Protein AF-A0A8B5YJJ5-F1 (afdb_monomer)

Solvent-accessible surface area (backbone atoms only — not comparable to full-atom values): 5213 Å² total; per-residue (Å²): 52,42,72,67,48,43,31,72,76,66,76,45,82,46,72,62,44,81,49,101,88,48,74,44,43,50,47,57,48,33,37,50,53,26,49,50,52,20,51,52,49,48,65,74,61,66,59,91,41,73,66,51,44,54,54,45,43,55,48,32,49,58,51,50,32,56,54,54,50,54,54,52,52,54,51,53,51,52,52,51,53,55,49,52,57,55,63,73,62,58,78,81,128

Radius of gyration: 18.66 Å; Cα contacts (8 Å, |Δi|>4): 68; chains: 1; bounding box: 34×39×59 Å

Structure (mmCIF, N/CA/C/O backbone):
data_AF-A0A8B5YJJ5-F1
#
_entry.id   AF-A0A8B5YJJ5-F1
#
loop_
_atom_site.group_PDB
_atom_site.id
_atom_site.type_symbol
_atom_site.label_atom_id
_atom_site.label_alt_id
_atom_site.label_comp_id
_atom_site.label_asym_id
_atom_site.label_entity_id
_atom_site.label_seq_id
_atom_site.pdbx_PDB_ins_code
_atom_site.Cartn_x
_atom_site.Cartn_y
_atom_site.Cartn_z
_atom_site.occupancy
_atom_site.B_iso_or_equiv
_atom_site.auth_seq_id
_atom_site.auth_comp_id
_atom_site.auth_asym_id
_atom_site.auth_atom_id
_atom_site.pdbx_PDB_model_num
ATOM 1 N N . MET A 1 1 ? -2.761 -0.127 2.315 1.00 74.00 1 MET A N 1
ATOM 2 C CA . MET A 1 1 ? -4.220 -0.178 2.081 1.00 74.00 1 MET A CA 1
ATOM 3 C C . MET A 1 1 ? -4.576 1.073 1.312 1.00 74.00 1 MET A C 1
ATOM 5 O O . MET A 1 1 ? -4.215 2.136 1.768 1.00 74.00 1 MET A O 1
ATOM 9 N N . GLY A 1 2 ? -5.159 0.998 0.120 1.00 76.88 2 GLY A N 1
ATOM 10 C CA . GLY A 1 2 ?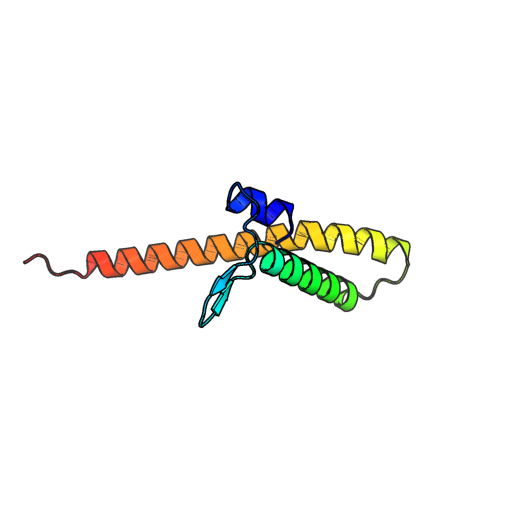 -5.441 2.206 -0.655 1.00 76.88 2 GLY A CA 1
ATOM 11 C C . GLY A 1 2 ? -6.742 2.894 -0.247 1.00 76.88 2 GLY A C 1
ATOM 12 O O . GLY A 1 2 ? -7.422 2.510 0.708 1.00 76.88 2 GLY A O 1
ATOM 13 N N . VAL A 1 3 ? -7.137 3.868 -1.068 1.00 78.88 3 VAL A N 1
ATOM 14 C CA . VAL A 1 3 ? -8.419 4.564 -0.929 1.00 78.88 3 VAL A CA 1
ATOM 15 C C . VAL A 1 3 ? -9.597 3.594 -0.961 1.00 78.88 3 VAL A C 1
ATOM 17 O O . VAL A 1 3 ? -10.472 3.616 -0.096 1.00 78.88 3 VAL A O 1
ATOM 20 N N . LEU A 1 4 ? -9.578 2.704 -1.955 1.00 77.50 4 LEU A N 1
ATOM 21 C CA . LEU A 1 4 ? -10.573 1.651 -2.122 1.00 77.50 4 LEU A CA 1
ATOM 22 C C . LEU A 1 4 ? -10.558 0.668 -0.946 1.00 77.50 4 LEU A C 1
ATOM 24 O O . LEU A 1 4 ? -11.622 0.249 -0.491 1.00 77.50 4 LEU A O 1
ATOM 28 N N . GLY A 1 5 ? -9.373 0.327 -0.431 1.00 76.44 5 GLY A N 1
ATOM 29 C CA . GLY A 1 5 ? -9.219 -0.551 0.725 1.00 76.44 5 GLY A CA 1
ATOM 30 C C . GLY A 1 5 ? -9.892 0.001 1.980 1.00 76.44 5 GLY A C 1
ATOM 31 O O . GLY A 1 5 ? -10.641 -0.727 2.635 1.00 76.44 5 GLY A O 1
ATOM 32 N N . HIS A 1 6 ? -9.699 1.292 2.263 1.00 82.06 6 HIS A N 1
ATOM 33 C CA . HIS A 1 6 ? -10.327 1.966 3.400 1.00 82.06 6 HIS A CA 1
ATOM 34 C C . HIS A 1 6 ? -11.858 1.970 3.285 1.00 82.06 6 HIS A C 1
ATOM 36 O O . HIS A 1 6 ? -12.556 1.565 4.216 1.00 82.06 6 HIS A O 1
ATOM 42 N N . VAL A 1 7 ? -12.391 2.347 2.115 1.00 84.06 7 VAL A N 1
ATOM 43 C CA . VAL A 1 7 ? -13.844 2.371 1.875 1.00 84.06 7 VAL A CA 1
ATOM 44 C C . VAL A 1 7 ? -14.447 0.974 1.969 1.00 84.06 7 VAL A C 1
ATOM 46 O O . VAL A 1 7 ? -15.493 0.812 2.586 1.00 84.06 7 VAL A O 1
ATOM 49 N N . LYS A 1 8 ? -13.788 -0.056 1.427 1.00 82.31 8 LYS A N 1
ATOM 50 C CA . LYS A 1 8 ? -14.280 -1.437 1.523 1.00 82.31 8 LYS A CA 1
ATOM 51 C C . LYS A 1 8 ? -14.303 -1.949 2.968 1.00 82.31 8 LYS A C 1
ATOM 53 O O . LYS A 1 8 ? -15.207 -2.697 3.320 1.00 82.31 8 LYS A O 1
ATOM 58 N N . LYS A 1 9 ? -13.327 -1.561 3.798 1.00 78.25 9 LYS A N 1
ATOM 59 C CA . LYS A 1 9 ? -13.226 -2.005 5.200 1.00 78.25 9 LYS A CA 1
ATOM 60 C C . LYS A 1 9 ? -14.205 -1.271 6.120 1.00 78.25 9 LYS A C 1
ATOM 62 O O . LYS A 1 9 ? -14.763 -1.886 7.020 1.00 78.25 9 LYS A O 1
ATOM 67 N N . ARG A 1 10 ? -14.404 0.035 5.912 1.00 79.88 10 ARG A N 1
ATOM 68 C CA . ARG A 1 10 ? -15.180 0.903 6.821 1.00 79.88 10 ARG A CA 1
ATOM 69 C C . ARG A 1 10 ? -16.535 1.355 6.274 1.00 79.88 10 ARG A C 1
ATOM 71 O O . ARG A 1 10 ? -17.323 1.955 6.997 1.00 79.88 10 ARG A O 1
ATOM 78 N N . GLY A 1 11 ? -16.808 1.114 4.994 1.00 83.06 11 GLY A N 1
ATOM 79 C CA . GLY A 1 11 ? -18.021 1.542 4.288 1.00 83.06 11 GLY A CA 1
ATOM 80 C C . GLY A 1 11 ? -18.099 3.046 4.002 1.00 83.06 11 GLY A C 1
ATOM 81 O O . GLY A 1 11 ? -19.016 3.492 3.317 1.00 83.06 11 GLY A O 1
ATOM 82 N N . ARG A 1 12 ? -17.167 3.851 4.529 1.00 84.25 12 ARG A N 1
ATOM 83 C CA . ARG A 1 12 ? -17.124 5.315 4.403 1.00 84.25 12 ARG A CA 1
ATOM 84 C C . ARG A 1 12 ? -15.671 5.786 4.420 1.00 84.25 12 ARG A C 1
ATOM 86 O O . ARG A 1 12 ? -14.800 5.098 4.940 1.00 84.25 12 ARG A O 1
ATOM 93 N N . LEU A 1 13 ? -15.422 6.972 3.875 1.00 82.88 13 LEU A N 1
ATOM 94 C CA . LEU A 1 13 ? -14.145 7.665 4.042 1.00 82.88 13 LEU A CA 1
ATOM 95 C C . LEU A 1 13 ? -14.130 8.360 5.407 1.00 82.88 13 LEU A C 1
ATOM 97 O O . LEU A 1 13 ? -14.831 9.356 5.600 1.00 82.88 13 LEU A O 1
ATOM 101 N N . GLU A 1 14 ? -13.357 7.841 6.361 1.00 82.25 14 GLU A N 1
ATOM 102 C CA . GLU A 1 14 ? -13.188 8.493 7.660 1.00 82.25 14 GLU A CA 1
ATOM 103 C C . GLU A 1 14 ? -12.220 9.673 7.522 1.00 82.25 14 GLU A C 1
ATOM 105 O O . GLU A 1 14 ? -11.017 9.506 7.299 1.00 82.25 14 GLU A O 1
ATOM 110 N N . LYS A 1 15 ? -12.759 10.892 7.656 1.00 82.00 15 LYS A N 1
ATOM 111 C CA . LYS A 1 15 ? -11.962 12.123 7.693 1.00 82.00 15 LYS A C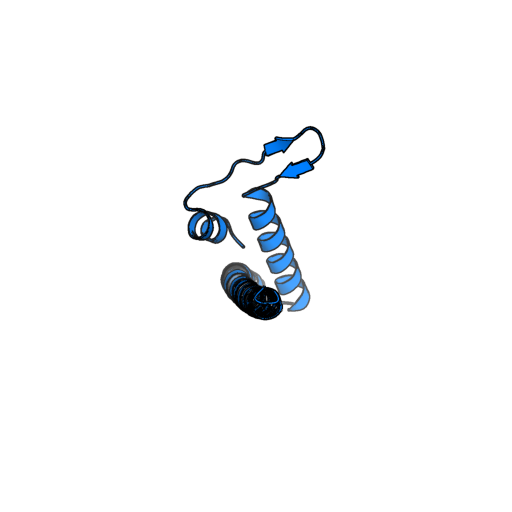A 1
ATOM 112 C C . LYS A 1 15 ? -10.973 12.056 8.869 1.00 82.00 15 LYS A C 1
ATOM 114 O O . LYS A 1 15 ? -11.378 11.632 9.955 1.00 82.00 15 LYS A O 1
ATOM 119 N N . PRO A 1 16 ? -9.729 12.544 8.704 1.00 82.56 16 PRO A N 1
ATOM 120 C CA . PRO A 1 16 ? -8.792 12.661 9.810 1.00 82.56 16 PRO A CA 1
ATOM 121 C C . PRO A 1 16 ? -9.414 13.493 10.932 1.00 82.56 16 PRO A C 1
ATOM 123 O O . PRO A 1 16 ? -9.951 14.584 10.702 1.00 82.56 16 PRO A O 1
ATOM 126 N N . ARG A 1 17 ? -9.360 12.963 12.152 1.00 79.56 17 ARG A N 1
ATOM 127 C CA . ARG A 1 17 ? -9.907 13.587 13.351 1.00 79.56 17 ARG A CA 1
ATOM 128 C C . ARG A 1 17 ? -8.788 13.812 14.353 1.00 79.56 17 ARG A C 1
ATOM 130 O O . ARG A 1 17 ? -8.171 12.876 14.856 1.00 79.56 17 ARG A O 1
ATOM 137 N N . THR A 1 18 ? -8.563 15.075 14.676 1.00 76.81 18 THR A N 1
ATOM 138 C CA . THR A 1 18 ? -7.623 15.465 15.723 1.00 76.81 18 THR A CA 1
ATOM 139 C C . THR A 1 18 ? -8.346 15.468 17.067 1.00 76.81 18 THR A C 1
ATOM 141 O O . THR A 1 18 ? -9.366 16.136 17.23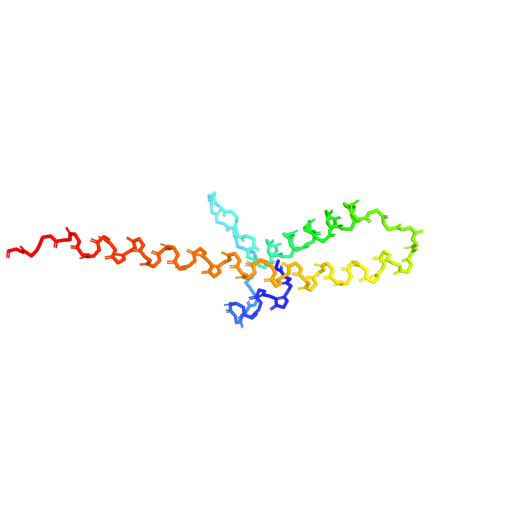6 1.00 76.81 18 THR A O 1
ATOM 144 N N . THR A 1 19 ? -7.819 14.721 18.032 1.00 78.31 19 THR A N 1
ATOM 145 C CA . THR A 1 19 ? -8.270 14.699 19.432 1.00 78.31 19 THR A CA 1
ATOM 146 C C . THR A 1 19 ? -7.200 15.352 20.307 1.00 78.31 19 THR A C 1
ATOM 148 O O . THR A 1 19 ? -6.030 15.338 19.941 1.00 78.31 19 THR A O 1
ATOM 151 N N . LYS A 1 20 ? -7.552 15.881 21.492 1.00 73.19 20 LYS A N 1
ATOM 152 C CA . LYS A 1 20 ? -6.613 16.609 22.385 1.00 73.19 20 LYS A CA 1
ATOM 153 C C . LYS A 1 20 ? -5.306 15.865 22.728 1.00 73.19 20 LYS A C 1
ATOM 155 O O . LYS A 1 20 ? -4.358 16.516 23.146 1.00 73.19 20 LYS A O 1
ATOM 160 N N . ARG A 1 21 ? -5.261 14.532 22.600 1.00 75.44 21 ARG A N 1
ATOM 161 C CA . ARG A 1 21 ? -4.067 13.703 22.861 1.00 75.44 21 ARG A CA 1
ATOM 162 C C . ARG A 1 21 ? -3.578 12.875 21.666 1.00 75.44 21 ARG A C 1
ATOM 164 O O . ARG A 1 21 ? -2.433 12.450 21.689 1.00 75.44 21 ARG A O 1
ATOM 171 N N . PHE A 1 22 ? -4.411 12.639 20.648 1.00 73.38 22 PHE A N 1
ATOM 172 C CA . PHE A 1 22 ? -4.092 11.730 19.538 1.00 73.38 22 PHE A CA 1
ATOM 173 C C . PHE A 1 22 ? -4.669 12.235 18.214 1.00 73.38 22 PHE A C 1
ATOM 175 O O . PHE A 1 22 ? -5.799 12.735 18.181 1.00 73.38 22 PHE A O 1
ATOM 182 N N . ILE A 1 23 ? -3.915 12.062 17.126 1.00 77.62 23 I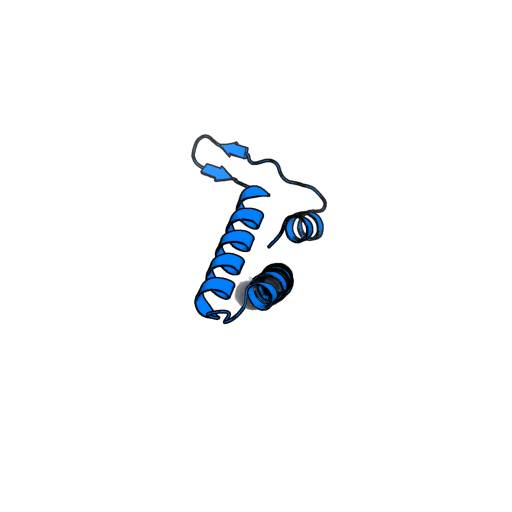LE A N 1
ATOM 183 C CA . ILE A 1 23 ? -4.362 12.348 15.759 1.00 77.62 23 ILE A CA 1
ATOM 184 C C . ILE A 1 23 ? -4.778 11.025 15.121 1.00 77.62 23 ILE A C 1
ATOM 186 O O . ILE A 1 23 ? -3.936 10.174 14.856 1.00 77.62 23 ILE A O 1
ATOM 190 N N . TYR A 1 24 ? -6.075 10.851 14.884 1.00 76.19 24 TYR A N 1
ATOM 191 C CA . TYR A 1 24 ? -6.578 9.733 14.097 1.00 76.19 24 TYR A CA 1
ATOM 192 C C . TYR A 1 24 ? -6.570 10.163 12.633 1.00 76.19 24 TYR A C 1
ATOM 194 O O . TYR A 1 24 ? -7.402 10.972 12.222 1.00 76.19 24 TYR A O 1
ATOM 202 N N . LEU A 1 25 ? -5.607 9.679 11.849 1.00 79.94 25 LEU A N 1
ATOM 203 C CA . LEU A 1 25 ? -5.490 10.066 10.438 1.00 79.94 25 LEU A CA 1
ATOM 204 C C . LEU A 1 25 ? -6.586 9.429 9.569 1.00 79.94 25 LEU A C 1
ATOM 206 O O . LEU A 1 25 ? -6.889 9.953 8.495 1.00 79.94 25 LEU A O 1
ATOM 210 N N . GLY A 1 26 ? -7.208 8.346 10.049 1.00 83.25 26 GLY A N 1
ATOM 211 C CA . GLY A 1 26 ? -8.285 7.653 9.350 1.00 83.25 26 GLY A CA 1
ATOM 212 C C . GLY A 1 26 ? -7.824 7.237 7.958 1.00 83.25 26 GLY A C 1
ATOM 213 O O . GLY A 1 26 ? -6.802 6.579 7.797 1.00 83.25 26 GLY A O 1
ATOM 214 N N . PHE A 1 27 ? -8.538 7.701 6.940 1.00 82.50 27 PHE A N 1
ATOM 215 C CA . PHE A 1 27 ? -8.219 7.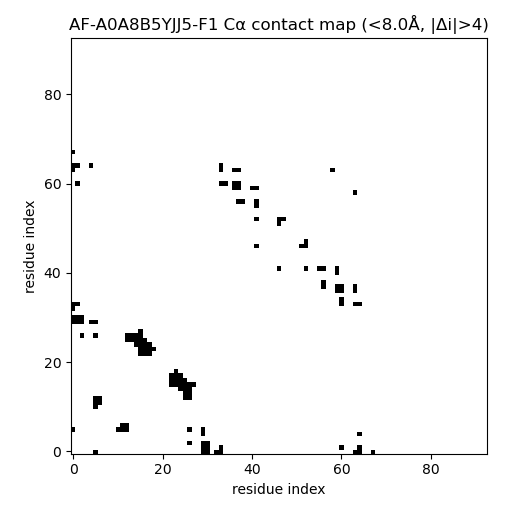446 5.539 1.00 82.50 27 PHE A CA 1
ATOM 216 C C . PHE A 1 27 ? -6.790 7.825 5.102 1.00 82.50 27 PHE A C 1
ATOM 218 O O . PHE A 1 27 ? -6.209 7.160 4.243 1.00 82.50 27 PHE A O 1
ATOM 225 N N . PHE A 1 28 ? -6.210 8.885 5.677 1.00 86.38 28 PHE A N 1
ATOM 226 C CA . PHE A 1 28 ? -4.855 9.309 5.308 1.00 86.38 28 PHE A CA 1
ATOM 227 C C . PHE A 1 28 ? -3.789 8.314 5.752 1.00 86.38 28 PHE A C 1
ATOM 229 O O . PHE A 1 28 ? -2.770 8.190 5.079 1.00 86.38 28 PHE A O 1
ATOM 236 N N . GLU A 1 29 ? -4.017 7.609 6.858 1.00 85.62 29 GLU A N 1
ATOM 237 C CA . GLU A 1 29 ? -3.092 6.585 7.338 1.00 85.62 29 GLU A CA 1
ATOM 238 C C . GLU A 1 29 ? -2.979 5.462 6.313 1.00 85.62 29 GLU A C 1
ATOM 240 O O . GLU A 1 29 ? -1.878 5.115 5.892 1.00 85.62 29 GLU A O 1
ATOM 245 N N . ASP A 1 30 ? -4.124 4.971 5.835 1.00 84.06 30 ASP A N 1
ATOM 246 C CA . ASP A 1 30 ? -4.168 3.914 4.834 1.00 84.06 30 ASP A CA 1
ATOM 247 C C . ASP A 1 30 ? -3.434 4.341 3.555 1.00 84.06 30 ASP A C 1
ATOM 249 O O . ASP A 1 30 ? -2.516 3.636 3.120 1.00 84.06 30 ASP A O 1
ATOM 253 N N . ILE A 1 31 ? -3.739 5.530 3.012 1.00 86.19 31 ILE A N 1
ATOM 254 C CA . ILE A 1 31 ? -3.042 6.052 1.825 1.00 86.19 31 ILE A CA 1
ATOM 255 C C . ILE A 1 31 ? -1.533 6.116 2.045 1.00 86.19 31 ILE A C 1
ATOM 257 O O . ILE A 1 31 ? -0.786 5.658 1.182 1.00 86.19 31 ILE A O 1
ATOM 261 N N . LEU A 1 32 ? -1.078 6.683 3.165 1.00 88.62 32 LEU A N 1
ATOM 262 C CA . LEU A 1 32 ? 0.349 6.836 3.438 1.00 88.62 32 LEU A CA 1
ATOM 263 C C . LEU A 1 32 ? 1.041 5.477 3.532 1.00 88.62 32 LEU A C 1
ATOM 265 O O . LEU A 1 32 ? 2.079 5.282 2.906 1.00 88.62 32 LEU A O 1
ATOM 269 N N . VAL A 1 33 ? 0.441 4.510 4.229 1.00 87.12 33 VAL A N 1
ATOM 270 C CA . VAL A 1 33 ? 0.981 3.147 4.325 1.00 87.12 33 VAL A CA 1
ATOM 271 C C . VAL A 1 33 ? 1.029 2.481 2.949 1.00 87.12 33 VAL A C 1
ATOM 273 O O . VAL A 1 33 ? 2.029 1.859 2.599 1.00 87.12 33 VAL A O 1
ATOM 276 N N . GLY A 1 34 ? -0.027 2.622 2.141 1.00 85.81 34 GLY A N 1
ATOM 277 C CA . GLY A 1 34 ? -0.060 2.096 0.775 1.00 85.81 34 GLY A CA 1
ATOM 278 C C . GLY A 1 34 ? 0.992 2.735 -0.135 1.00 85.81 34 GLY A C 1
ATOM 279 O O . GLY A 1 34 ? 1.658 2.031 -0.894 1.00 85.81 34 GLY A O 1
ATOM 280 N N . MET A 1 35 ? 1.176 4.050 -0.027 1.00 88.19 35 MET A N 1
ATOM 281 C CA . MET A 1 35 ? 2.165 4.803 -0.794 1.00 88.19 35 MET A CA 1
ATOM 282 C C . MET A 1 35 ? 3.585 4.383 -0.414 1.00 88.19 35 MET A C 1
ATOM 284 O O . MET A 1 35 ? 4.363 4.020 -1.292 1.00 88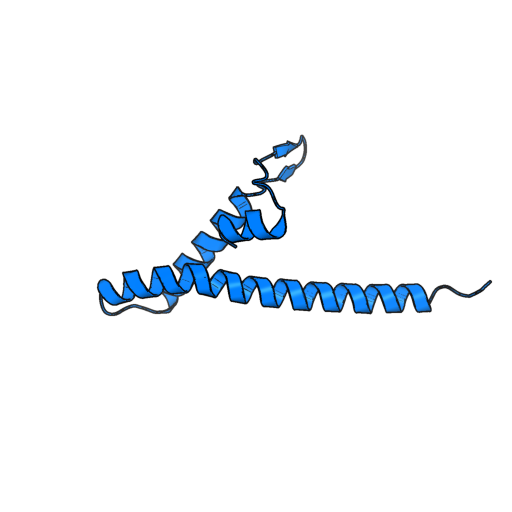.19 35 MET A O 1
ATOM 288 N N . VAL A 1 36 ? 3.906 4.361 0.883 1.00 89.81 36 VAL A N 1
ATOM 289 C CA . VAL A 1 36 ? 5.227 3.951 1.379 1.00 89.81 36 VAL A CA 1
ATOM 290 C C . VAL A 1 36 ? 5.534 2.513 0.966 1.00 89.81 36 VAL A C 1
ATOM 292 O O . VAL A 1 36 ? 6.603 2.264 0.421 1.00 89.81 36 VAL A O 1
ATOM 295 N N . ALA A 1 37 ? 4.593 1.580 1.135 1.00 87.88 37 ALA A N 1
ATOM 296 C CA . ALA A 1 37 ? 4.784 0.192 0.714 1.00 87.88 37 ALA A CA 1
ATOM 297 C C . ALA A 1 37 ? 5.045 0.067 -0.797 1.00 87.88 37 ALA A C 1
ATO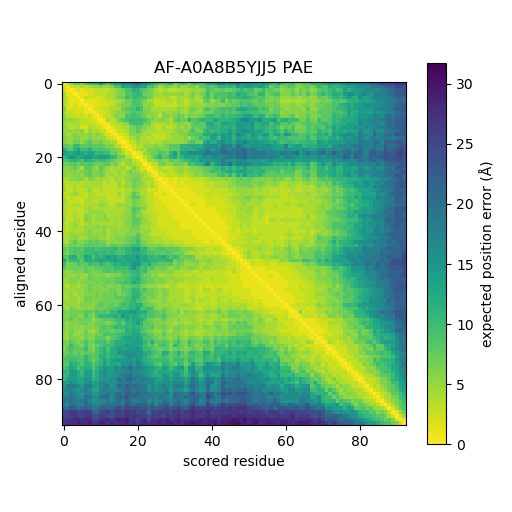M 299 O O . ALA A 1 37 ? 5.927 -0.684 -1.208 1.00 87.88 37 ALA A O 1
ATOM 300 N N . SER A 1 38 ? 4.317 0.828 -1.620 1.00 88.12 38 SER A N 1
ATOM 301 C CA . SER A 1 38 ? 4.492 0.806 -3.077 1.00 88.12 38 SER A CA 1
ATOM 302 C C . SER A 1 38 ? 5.847 1.376 -3.492 1.00 88.12 38 SER A C 1
ATOM 304 O O . SER A 1 38 ? 6.528 0.784 -4.324 1.00 88.12 38 SER A O 1
ATOM 306 N N . ILE A 1 39 ? 6.264 2.492 -2.886 1.00 89.00 39 ILE A N 1
ATOM 307 C CA . ILE A 1 39 ? 7.576 3.100 -3.133 1.00 89.00 39 ILE A CA 1
ATOM 308 C C . ILE A 1 39 ? 8.685 2.125 -2.738 1.00 89.00 39 ILE A C 1
ATOM 310 O O . ILE A 1 39 ? 9.576 1.870 -3.540 1.00 89.00 39 ILE A O 1
ATOM 314 N N . LEU A 1 40 ? 8.613 1.540 -1.539 1.00 90.12 40 LEU A N 1
ATOM 315 C CA . LEU A 1 40 ? 9.609 0.577 -1.070 1.00 90.12 40 LEU A CA 1
ATOM 316 C C . LEU A 1 40 ? 9.706 -0.641 -1.992 1.00 90.12 40 LEU A C 1
ATOM 318 O O . LEU A 1 40 ? 10.813 -1.082 -2.284 1.00 90.12 40 LEU A O 1
ATOM 322 N N . LEU A 1 41 ? 8.576 -1.155 -2.488 1.00 87.69 41 LEU A N 1
ATOM 323 C CA . LEU A 1 41 ? 8.583 -2.287 -3.412 1.00 87.69 41 LEU A CA 1
ATOM 324 C C . LEU A 1 41 ? 9.237 -1.928 -4.749 1.00 87.69 41 LEU A C 1
ATOM 326 O O . LEU A 1 41 ? 10.064 -2.686 -5.244 1.00 87.69 41 LEU A O 1
ATOM 330 N N . VAL A 1 42 ? 8.886 -0.774 -5.322 1.00 88.56 42 VAL A N 1
ATOM 331 C CA . VAL A 1 42 ? 9.459 -0.316 -6.596 1.00 88.56 42 VAL A CA 1
ATOM 332 C C . VAL A 1 42 ? 10.959 -0.060 -6.457 1.00 88.56 42 VAL A C 1
ATOM 334 O O . VAL A 1 42 ? 11.719 -0.479 -7.323 1.00 88.56 42 VAL A O 1
ATOM 337 N N . LEU A 1 43 ? 11.392 0.576 -5.364 1.00 88.56 43 LEU A N 1
ATOM 338 C CA . LEU A 1 43 ? 12.812 0.805 -5.086 1.00 88.56 43 LEU A CA 1
ATOM 339 C C . LEU A 1 43 ? 13.573 -0.506 -4.870 1.00 88.56 43 LEU A C 1
ATOM 341 O O . LEU A 1 43 ? 14.688 -0.643 -5.353 1.00 88.56 43 LEU A O 1
ATOM 345 N N . SER A 1 44 ? 12.970 -1.475 -4.178 1.00 89.94 44 SER A N 1
ATOM 346 C CA . SER A 1 44 ? 13.590 -2.779 -3.913 1.00 89.94 44 SER A CA 1
ATOM 347 C C . SER A 1 44 ? 13.704 -3.668 -5.152 1.00 89.94 44 SER A C 1
ATOM 349 O O . SER A 1 44 ? 14.454 -4.638 -5.122 1.00 89.94 44 SER A O 1
ATOM 351 N N . ALA A 1 45 ? 12.914 -3.408 -6.190 1.00 88.56 45 ALA A N 1
ATOM 352 C CA . ALA A 1 45 ? 12.838 -4.250 -7.377 1.00 88.56 45 ALA A CA 1
ATOM 353 C C . ALA A 1 45 ? 13.714 -3.761 -8.538 1.00 88.56 45 ALA A C 1
ATOM 355 O O . ALA A 1 45 ? 13.713 -4.420 -9.573 1.00 88.56 45 ALA A O 1
ATOM 356 N N . GLU A 1 46 ? 14.392 -2.616 -8.378 1.00 89.69 46 GLU A N 1
ATOM 357 C CA . GLU A 1 46 ? 15.378 -2.059 -9.320 1.00 89.69 46 GLU A CA 1
ATOM 358 C C . GLU A 1 46 ? 14.966 -2.211 -10.802 1.00 89.69 46 GLU A C 1
ATOM 360 O O . GLU A 1 46 ? 15.598 -2.944 -11.557 1.00 89.69 46 GLU A O 1
ATOM 365 N N . PRO A 1 47 ? 13.865 -1.575 -11.248 1.00 89.31 47 PRO A N 1
ATOM 366 C CA . PRO A 1 47 ? 13.364 -1.781 -12.602 1.00 89.31 47 PRO A CA 1
ATOM 367 C C . PRO A 1 47 ? 14.329 -1.223 -13.661 1.00 89.31 47 PRO A C 1
ATOM 369 O O . PRO A 1 47 ? 14.664 -0.040 -13.644 1.00 89.31 47 PRO A O 1
ATOM 372 N N . ASP A 1 48 ? 14.673 -2.051 -14.649 1.00 90.56 48 ASP A N 1
ATOM 373 C CA . ASP A 1 48 ? 15.624 -1.716 -15.722 1.00 90.56 48 ASP A CA 1
ATOM 374 C C . ASP A 1 48 ? 15.043 -0.778 -16.797 1.00 90.56 48 ASP A C 1
ATOM 376 O O . ASP A 1 48 ? 15.767 -0.225 -17.626 1.00 90.56 48 ASP A O 1
ATOM 380 N N . SER A 1 49 ? 13.718 -0.597 -16.828 1.00 94.06 49 SER A N 1
ATOM 381 C CA . SER A 1 49 ? 13.043 0.242 -17.822 1.00 94.06 49 SER A CA 1
ATOM 382 C C . SER A 1 49 ? 11.912 1.083 -17.233 1.00 94.06 49 SER A C 1
ATOM 384 O O . SER A 1 49 ? 11.225 0.689 -16.288 1.00 94.06 49 SER A O 1
ATOM 386 N N . GLY A 1 50 ? 11.648 2.240 -17.852 1.00 91.62 50 GLY A N 1
ATOM 387 C CA . GLY A 1 50 ? 10.556 3.127 -17.437 1.00 91.62 50 GLY A CA 1
ATOM 388 C C . GLY A 1 50 ? 9.170 2.478 -17.540 1.00 91.62 50 GLY A C 1
ATOM 389 O O . GLY A 1 50 ? 8.320 2.701 -16.682 1.00 91.62 50 GLY A O 1
ATOM 390 N N . ILE A 1 51 ? 8.945 1.620 -18.543 1.00 92.88 51 ILE A N 1
ATOM 391 C CA . ILE A 1 51 ? 7.685 0.870 -18.689 1.00 92.88 51 ILE A CA 1
ATOM 392 C C . ILE A 1 51 ? 7.528 -0.130 -17.542 1.00 92.88 51 ILE A C 1
ATOM 394 O O . ILE A 1 51 ? 6.456 -0.211 -16.943 1.00 92.88 51 ILE A O 1
ATOM 398 N N . GLN A 1 52 ? 8.598 -0.852 -17.198 1.00 91.88 52 GLN A N 1
ATOM 399 C CA . GLN A 1 52 ? 8.596 -1.776 -16.067 1.00 91.88 52 GLN A CA 1
ATOM 400 C C . GLN A 1 52 ? 8.316 -1.043 -14.757 1.00 91.88 52 GLN A C 1
ATOM 402 O O . GLN A 1 52 ? 7.516 -1.531 -13.971 1.00 91.88 52 GLN A O 1
ATOM 407 N N . LEU A 1 53 ? 8.877 0.151 -14.548 1.00 91.56 53 LEU A N 1
ATOM 408 C CA . LEU A 1 53 ? 8.586 0.975 -13.374 1.00 91.56 53 LEU A CA 1
ATOM 409 C C . LEU A 1 53 ? 7.095 1.348 -13.280 1.00 91.56 53 LEU A C 1
ATOM 411 O O . LEU A 1 53 ? 6.486 1.225 -12.214 1.00 91.56 53 LEU A O 1
ATOM 415 N N . VAL A 1 54 ? 6.474 1.759 -14.390 1.00 90.44 54 VAL A N 1
ATOM 416 C CA . VAL A 1 54 ? 5.039 2.097 -14.422 1.00 90.44 54 VAL A CA 1
ATOM 417 C C . VAL A 1 54 ? 4.173 0.865 -14.152 1.00 90.44 54 VAL A C 1
ATOM 419 O O . VAL A 1 54 ? 3.289 0.905 -13.300 1.00 90.44 54 VAL A O 1
ATOM 422 N N . VAL A 1 55 ? 4.436 -0.254 -14.826 1.00 92.12 55 VAL A N 1
ATOM 423 C CA . VAL A 1 55 ? 3.664 -1.490 -14.623 1.00 92.12 55 VAL A CA 1
ATOM 424 C C . VAL A 1 55 ? 3.843 -2.014 -13.198 1.00 92.12 55 VAL A C 1
ATOM 426 O O . VAL A 1 55 ? 2.865 -2.349 -12.528 1.00 92.12 55 VAL A O 1
ATOM 429 N N . LEU A 1 56 ? 5.081 -2.030 -12.703 1.00 91.38 56 LEU A N 1
ATOM 430 C CA . LEU A 1 56 ? 5.404 -2.504 -11.368 1.00 91.38 56 LEU A CA 1
ATOM 431 C C . LEU A 1 56 ? 4.763 -1.634 -10.288 1.00 91.38 56 LEU A C 1
ATOM 433 O O . LEU A 1 56 ? 4.244 -2.182 -9.326 1.00 91.38 56 LEU A O 1
ATOM 437 N N . SER A 1 57 ? 4.738 -0.309 -10.439 1.00 86.50 57 SER A N 1
ATOM 438 C CA . SER A 1 57 ? 4.095 0.583 -9.462 1.00 86.50 57 SER A CA 1
ATOM 439 C C . SER A 1 57 ? 2.577 0.375 -9.373 1.00 86.50 57 SER A C 1
ATOM 441 O O . SER A 1 57 ? 2.023 0.388 -8.271 1.00 86.50 57 SER A O 1
ATOM 443 N N . ILE A 1 58 ? 1.903 0.090 -10.494 1.00 87.25 58 ILE A N 1
ATOM 444 C CA . ILE A 1 58 ? 0.478 -0.282 -10.498 1.00 87.25 58 ILE A CA 1
ATOM 445 C C . ILE A 1 58 ? 0.277 -1.609 -9.755 1.00 87.25 58 ILE A C 1
ATOM 447 O O . ILE A 1 58 ? -0.572 -1.702 -8.864 1.00 87.25 58 ILE A O 1
ATOM 451 N N . ILE A 1 59 ? 1.076 -2.630 -10.084 1.00 89.62 59 ILE A N 1
ATOM 452 C CA . ILE A 1 59 ? 0.994 -3.950 -9.443 1.00 89.62 59 ILE A CA 1
ATOM 453 C C . ILE A 1 59 ? 1.332 -3.854 -7.951 1.00 89.62 59 ILE A C 1
ATOM 455 O O . ILE A 1 59 ? 0.647 -4.469 -7.140 1.00 89.62 59 ILE A O 1
ATOM 459 N N . ALA A 1 60 ? 2.324 -3.052 -7.570 1.00 88.00 60 ALA A N 1
ATOM 460 C CA . ALA A 1 60 ? 2.713 -2.804 -6.186 1.00 88.00 60 ALA A CA 1
ATOM 461 C C . ALA A 1 60 ? 1.550 -2.236 -5.366 1.00 88.00 60 ALA A C 1
ATOM 463 O O . ALA A 1 60 ? 1.274 -2.720 -4.268 1.00 88.00 60 ALA A O 1
ATOM 464 N N . GLY A 1 61 ? 0.828 -1.261 -5.927 1.00 83.38 61 GLY A N 1
ATOM 465 C CA . GLY A 1 61 ? -0.330 -0.651 -5.278 1.00 83.38 61 GLY A CA 1
ATOM 466 C C . GLY A 1 61 ? -1.452 -1.656 -5.001 1.00 83.38 61 GLY A C 1
ATOM 467 O O . GLY A 1 61 ? -1.929 -1.757 -3.869 1.00 83.38 61 GLY A O 1
ATOM 468 N N . TYR A 1 62 ? -1.853 -2.438 -6.009 1.00 83.69 62 TYR A N 1
ATOM 469 C CA . TYR A 1 62 ? -2.929 -3.432 -5.863 1.00 83.69 62 TYR A CA 1
ATOM 470 C C . TYR A 1 62 ? -2.493 -4.678 -5.078 1.00 83.69 62 TYR A C 1
ATOM 472 O O . TYR A 1 62 ? -3.214 -5.150 -4.196 1.00 83.69 62 TYR A O 1
ATOM 480 N N . GLY A 1 63 ? -1.309 -5.207 -5.377 1.00 84.00 63 GLY A N 1
ATOM 481 C CA . GLY A 1 63 ? -0.741 -6.394 -4.742 1.00 84.00 63 GLY A CA 1
ATOM 482 C C . GLY A 1 63 ? -0.412 -6.163 -3.269 1.00 84.00 63 GLY A C 1
ATOM 483 O O . GLY A 1 63 ? -0.744 -6.999 -2.428 1.00 84.00 63 GLY A O 1
ATOM 484 N N . GLY A 1 64 ? 0.137 -4.994 -2.925 1.00 82.19 64 GLY A N 1
ATOM 485 C CA . GLY A 1 64 ? 0.403 -4.615 -1.538 1.00 82.19 64 GLY A CA 1
ATOM 486 C C . GLY A 1 64 ? -0.865 -4.590 -0.679 1.00 82.19 64 GLY A C 1
ATOM 487 O O . GLY A 1 64 ? -0.835 -4.972 0.490 1.00 82.19 64 GLY A O 1
ATOM 488 N N . GLU A 1 65 ? -2.014 -4.221 -1.250 1.00 79.94 65 GLU A N 1
ATOM 489 C CA . GLU A 1 65 ? -3.295 -4.275 -0.541 1.00 79.94 65 GLU A CA 1
ATOM 490 C C . GLU A 1 65 ? -3.747 -5.711 -0.233 1.00 79.94 65 GLU A C 1
ATOM 492 O O . GLU A 1 65 ? -4.247 -5.977 0.863 1.00 79.94 65 GLU A O 1
ATOM 497 N N . ALA A 1 66 ? -3.552 -6.646 -1.167 1.00 81.12 66 ALA A N 1
ATOM 498 C CA . ALA A 1 66 ? -3.885 -8.054 -0.961 1.00 81.12 66 ALA A CA 1
ATOM 499 C C . ALA A 1 66 ? -3.015 -8.690 0.135 1.00 81.12 66 ALA A C 1
ATOM 501 O O . ALA A 1 66 ? -3.530 -9.387 1.012 1.00 81.12 66 ALA A O 1
ATOM 502 N N . VAL A 1 67 ? -1.716 -8.382 0.133 1.00 81.94 67 VAL A N 1
ATOM 503 C CA . VAL A 1 67 ? -0.777 -8.853 1.157 1.00 81.94 67 VAL A CA 1
ATOM 504 C C . VAL A 1 67 ? -1.157 -8.307 2.536 1.00 81.94 67 VAL A C 1
ATOM 506 O O . VAL A 1 67 ? -1.310 -9.083 3.477 1.00 81.94 67 VAL A O 1
ATOM 509 N N . LEU A 1 68 ? -1.423 -7.003 2.663 1.00 80.00 68 LEU A N 1
ATOM 510 C CA . LEU A 1 68 ? -1.847 -6.407 3.938 1.00 80.00 68 LEU A CA 1
ATOM 511 C C . LEU A 1 68 ? -3.143 -7.029 4.487 1.00 80.00 68 LEU A C 1
ATOM 513 O O . LEU A 1 68 ? -3.261 -7.225 5.695 1.00 80.00 68 LEU A O 1
ATOM 517 N N . ARG A 1 69 ? -4.095 -7.402 3.619 1.00 78.94 69 ARG A N 1
ATOM 518 C CA . ARG A 1 69 ? -5.317 -8.117 4.036 1.00 78.94 69 ARG A CA 1
ATOM 519 C C . ARG A 1 69 ? -5.036 -9.495 4.619 1.00 78.94 69 ARG A C 1
ATOM 521 O O . ARG A 1 69 ? -5.688 -9.870 5.588 1.00 78.94 69 ARG A O 1
ATOM 528 N N . SER A 1 70 ? -4.097 -10.243 4.044 1.00 80.12 70 SER A N 1
ATOM 529 C CA . SER A 1 70 ? -3.748 -11.567 4.572 1.00 80.12 70 SER A CA 1
ATOM 530 C C . SER A 1 70 ? -3.162 -11.486 5.984 1.00 80.12 70 SER A C 1
ATOM 532 O O . SER A 1 70 ? -3.529 -12.286 6.841 1.00 80.12 70 SER A O 1
ATOM 534 N N . PHE A 1 71 ? -2.339 -10.472 6.270 1.00 81.75 71 PHE A N 1
ATOM 535 C CA . PHE A 1 71 ? -1.807 -10.254 7.617 1.00 81.75 71 PHE A CA 1
ATOM 536 C C . PHE A 1 71 ? -2.883 -9.830 8.618 1.00 81.75 71 PHE A C 1
ATOM 538 O O . PHE A 1 71 ? -2.899 -10.342 9.737 1.00 81.75 71 PHE A O 1
ATOM 545 N N . ASP A 1 72 ? -3.800 -8.941 8.221 1.00 79.00 72 ASP A N 1
ATOM 546 C CA . ASP A 1 72 ? -4.956 -8.578 9.051 1.00 79.00 72 ASP A CA 1
ATOM 547 C C . ASP A 1 72 ? -5.790 -9.822 9.406 1.00 79.00 72 ASP A C 1
ATOM 549 O O . ASP A 1 72 ? -6.129 -10.016 10.571 1.00 79.00 72 ASP A O 1
ATOM 553 N N . PHE A 1 73 ? -6.038 -10.709 8.437 1.00 78.19 73 PHE A N 1
ATOM 554 C CA . PHE A 1 73 ? -6.798 -11.943 8.649 1.00 78.19 73 PHE A CA 1
ATOM 555 C C . PHE A 1 73 ? -6.115 -12.904 9.634 1.00 78.19 73 PHE A C 1
ATOM 557 O O . PHE A 1 73 ? -6.758 -13.424 10.545 1.00 78.19 73 PHE A O 1
ATOM 564 N N . VAL A 1 74 ? -4.799 -13.109 9.505 1.00 80.75 74 VAL A N 1
ATOM 565 C CA . VAL A 1 74 ? -4.030 -13.941 10.450 1.00 80.75 74 VAL A CA 1
ATOM 566 C C . VAL A 1 74 ? -4.048 -13.332 11.854 1.00 80.75 74 VAL A C 1
ATOM 568 O O . VAL A 1 74 ? -4.219 -14.046 12.843 1.00 80.75 74 VAL A O 1
ATOM 571 N N . ARG A 1 75 ? -3.920 -12.005 11.958 1.00 80.00 75 ARG A N 1
ATOM 572 C CA . ARG A 1 75 ? -3.974 -11.298 13.242 1.00 80.00 75 ARG A CA 1
ATOM 573 C C . ARG A 1 75 ? -5.341 -11.437 13.915 1.00 80.00 75 ARG A C 1
ATOM 575 O O . ARG A 1 75 ? -5.401 -11.667 15.121 1.00 80.00 75 ARG A O 1
ATOM 582 N N . GLU A 1 76 ? -6.428 -11.330 13.155 1.00 79.44 76 GLU A N 1
ATOM 583 C CA . GLU A 1 76 ? -7.791 -11.541 13.656 1.00 79.44 76 GLU A CA 1
ATOM 584 C C . GLU A 1 76 ? -8.009 -12.986 14.134 1.00 79.44 76 GLU A C 1
ATOM 586 O O . GLU A 1 76 ? -8.600 -13.197 15.195 1.00 79.44 76 GLU A O 1
ATOM 591 N N . GLN A 1 77 ? -7.468 -13.982 13.424 1.00 75.44 77 GLN A N 1
ATOM 592 C CA . GLN A 1 77 ? -7.516 -15.380 13.867 1.00 75.44 77 GLN A CA 1
ATOM 593 C C . GLN A 1 77 ? -6.782 -15.596 15.196 1.00 75.44 77 GLN A C 1
ATOM 595 O O . GLN A 1 77 ? -7.335 -16.213 16.105 1.00 75.44 77 GLN A O 1
ATOM 600 N N . GLN A 1 78 ? -5.569 -15.058 15.347 1.00 74.69 78 GLN A N 1
ATOM 601 C CA . GLN A 1 78 ? -4.801 -15.179 16.592 1.00 74.69 78 GLN A CA 1
ATOM 602 C C . GLN A 1 78 ? -5.500 -14.494 17.773 1.00 74.69 78 GLN A C 1
ATOM 604 O O . GLN A 1 78 ? -5.556 -15.055 18.869 1.00 74.69 78 GLN A O 1
ATOM 609 N N . ALA A 1 79 ? 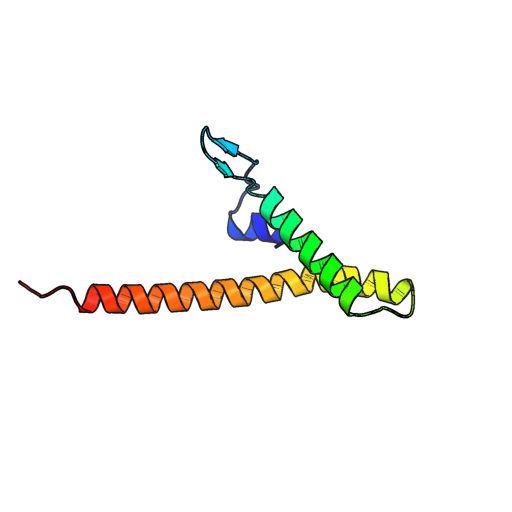-6.087 -13.315 17.547 1.00 74.19 79 ALA A N 1
ATOM 610 C CA . ALA A 1 79 ? -6.866 -12.617 18.564 1.00 74.19 79 ALA A CA 1
ATOM 611 C C . ALA A 1 79 ? -8.092 -13.435 19.010 1.00 74.19 79 ALA A C 1
ATOM 613 O O . ALA A 1 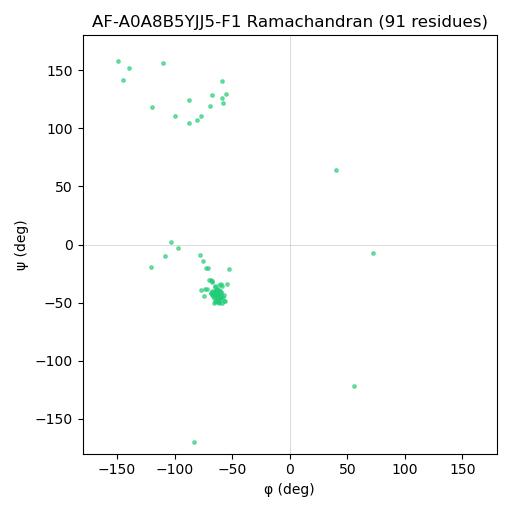79 ? -8.399 -13.480 20.202 1.00 74.19 79 ALA A O 1
ATOM 614 N N . ASN A 1 80 ? -8.765 -14.120 18.080 1.00 73.62 80 ASN A N 1
ATOM 615 C CA . ASN A 1 80 ? -9.919 -14.964 18.391 1.00 73.62 80 ASN A CA 1
ATOM 616 C C . ASN A 1 80 ? -9.534 -16.221 19.198 1.00 73.62 80 ASN A C 1
ATOM 618 O O . ASN A 1 80 ? -10.200 -16.563 20.179 1.00 73.62 80 ASN A O 1
ATOM 622 N N . VAL A 1 81 ? -8.419 -16.870 18.845 1.00 74.38 81 VAL A N 1
ATOM 623 C CA . VAL A 1 81 ? -7.881 -18.018 19.600 1.00 74.38 81 VAL A CA 1
ATOM 624 C C . VAL A 1 81 ? -7.539 -17.605 21.034 1.00 74.38 81 VAL A C 1
ATOM 626 O O . VAL A 1 81 ? -7.967 -18.253 21.987 1.00 74.38 81 VAL A O 1
ATOM 629 N N . GLN A 1 82 ? -6.856 -16.472 21.211 1.00 71.12 82 GLN A N 1
ATOM 630 C CA . GLN A 1 82 ? -6.464 -15.996 22.537 1.00 71.12 82 GLN A CA 1
ATOM 631 C C . GLN A 1 82 ? -7.661 -15.566 23.403 1.00 71.12 82 GLN A C 1
ATOM 633 O O . GLN A 1 82 ? -7.631 -15.724 24.625 1.00 71.12 82 GLN A O 1
ATOM 638 N N . ASN A 1 83 ? -8.727 -15.038 22.794 1.00 67.88 83 ASN A N 1
ATOM 639 C CA . ASN A 1 83 ? -9.951 -14.689 23.516 1.00 67.88 83 ASN A CA 1
ATOM 640 C C . ASN A 1 83 ? -10.735 -15.945 23.941 1.00 67.88 83 ASN A C 1
ATOM 642 O O . ASN A 1 83 ? -11.215 -16.019 25.071 1.00 67.88 83 ASN A O 1
ATOM 646 N N . SER A 1 84 ? -10.766 -16.972 23.084 1.00 68.62 84 SER A N 1
ATOM 647 C CA . SER A 1 84 ? -11.367 -18.277 23.400 1.00 68.62 84 SER A CA 1
ATOM 648 C C . SER A 1 84 ? -10.645 -18.982 24.557 1.00 68.62 84 SER A C 1
ATOM 650 O O . SER A 1 84 ? -11.286 -19.541 25.445 1.00 68.62 84 SER A O 1
ATOM 652 N N . GLU A 1 85 ? -9.313 -18.896 24.619 1.00 62.66 85 GLU A N 1
ATOM 653 C CA . GLU A 1 85 ? -8.534 -19.449 25.737 1.00 62.66 85 GLU A CA 1
ATOM 654 C C . GLU A 1 85 ? -8.757 -18.715 27.067 1.00 62.66 85 GLU A C 1
ATOM 656 O O . GLU A 1 85 ? -8.677 -19.332 28.130 1.00 62.66 85 GLU A O 1
ATOM 661 N N . ARG A 1 86 ? -9.033 -17.404 27.036 1.00 61.31 86 ARG A N 1
ATOM 662 C CA . ARG A 1 86 ? -9.370 -16.633 28.245 1.00 61.31 86 ARG A CA 1
ATOM 663 C C . ARG A 1 86 ? -10.774 -16.953 28.745 1.00 61.31 86 ARG A C 1
ATOM 665 O O . ARG A 1 86 ? -10.963 -17.057 29.952 1.00 61.31 86 ARG A O 1
ATOM 672 N N . GLN A 1 87 ? -11.729 -17.152 27.837 1.00 59.78 87 GLN A N 1
ATOM 673 C CA . GLN A 1 87 ? -13.107 -17.492 28.188 1.00 59.78 87 GLN A CA 1
ATOM 674 C C . GLN A 1 87 ? -13.234 -18.920 28.746 1.00 59.78 87 GLN A C 1
ATOM 676 O O . GLN A 1 87 ? -14.039 -19.154 29.636 1.00 59.78 87 GLN A O 1
ATOM 681 N N . ASN A 1 88 ? -12.384 -19.855 28.309 1.00 59.44 88 ASN A N 1
ATOM 682 C CA . ASN A 1 88 ? -12.337 -21.225 28.842 1.00 59.44 88 ASN A CA 1
ATOM 683 C C . ASN A 1 88 ? -11.616 -21.339 30.209 1.00 59.44 88 ASN A C 1
ATOM 685 O O . ASN A 1 88 ? -11.627 -22.388 30.842 1.00 59.44 88 ASN A O 1
ATOM 689 N N . LYS A 1 89 ? -10.956 -20.270 30.679 1.00 60.94 89 LYS A N 1
ATOM 690 C CA . LYS A 1 89 ? -10.247 -20.234 31.973 1.00 60.94 89 LYS A CA 1
ATOM 691 C C . LYS A 1 89 ? -10.998 -19.475 33.069 1.00 60.94 89 LYS A C 1
ATOM 693 O O . LYS A 1 89 ? -10.461 -19.361 34.169 1.00 60.94 89 LYS A O 1
ATOM 698 N N . SER A 1 90 ? -12.205 -18.960 32.813 1.00 58.66 90 SER A N 1
ATOM 699 C CA . SER A 1 90 ? -13.056 -18.491 33.911 1.00 58.66 90 SER A CA 1
ATOM 700 C C . SER A 1 90 ? -13.512 -19.713 34.712 1.00 58.66 90 SER A C 1
ATOM 702 O O . SER A 1 90 ? -14.157 -20.584 34.120 1.00 58.66 90 SER A O 1
ATOM 704 N N . PRO A 1 91 ? -13.176 -19.824 36.009 1.00 61.09 91 PRO A N 1
ATOM 705 C CA . PRO A 1 91 ? -13.694 -20.900 36.836 1.00 61.09 91 PRO A CA 1
ATOM 706 C C . PRO A 1 91 ? -15.217 -20.789 36.825 1.00 61.09 91 PRO A C 1
ATOM 708 O O . PRO A 1 91 ? -15.754 -19.713 37.077 1.00 61.09 91 PRO A O 1
ATOM 711 N N . HIS A 1 92 ? -15.897 -21.878 36.475 1.00 58.88 92 HIS A N 1
ATOM 712 C CA . HIS A 1 92 ? -17.278 -22.048 36.898 1.00 58.88 92 HIS A CA 1
ATOM 713 C C . HIS A 1 92 ? -17.277 -21.981 38.431 1.00 58.88 92 HIS A C 1
ATOM 715 O O . HIS A 1 92 ? -16.516 -22.724 39.056 1.00 58.88 92 HIS A O 1
ATOM 721 N N . ASP A 1 93 ? -18.044 -21.032 38.974 1.00 52.06 93 ASP A N 1
ATOM 722 C CA . ASP A 1 93 ? -18.329 -20.887 40.408 1.00 52.06 93 ASP A CA 1
ATOM 723 C C . ASP A 1 93 ? -18.766 -22.215 41.053 1.00 52.06 93 ASP A C 1
ATOM 725 O O . ASP A 1 93 ? -19.486 -22.999 40.383 1.00 52.06 93 ASP A O 1
#

Mean predicted aligned error: 9.65 Å

InterPro domains:
  IPR025353 Protein of unknown function DUF4257) [PF14074] (1-70)

Secondary structure (DSSP, 8-state):
--HHHHHHHHSS----EE-SS-EE-THHHHHHHHHHHHHHHHHHT--SSHHHHHHHHHHHHHHHHHHHHHHHHHHHHHHHHHHHHHHTTSPP-

Foldseek 3Di:
DALVLLCVVPVDQDPFDDDPVDTRNRRVVVHVVLVVQLVVQLVVVPDPDPVCSVVSSVCSSVVVSVVVVVVVVVVVVVVVVVVVVVVVPDDDD

Sequence (93 aa):
MGVLGHVKKRGRLEKPRTTKRFIYLGFFEDILVGMVASILLVLSAEPDSGIQLVVLSIIAGYGGEAVLRSFDFVREQQANVQNSERQNKSPHD

Organism: Bacillus licheniformis (NCBI:txid1402)

pLDDT: mean 80.54, std 9.03, range [52.06, 94.06]